Protein AF-A0A2V9XN49-F1 (afdb_monomer)

Structure (mmCIF, N/CA/C/O backbone):
data_AF-A0A2V9XN49-F1
#
_entry.id   AF-A0A2V9XN49-F1
#
loop_
_atom_site.group_PDB
_atom_site.id
_atom_site.type_symbol
_atom_site.label_atom_id
_atom_site.label_alt_id
_atom_site.label_comp_id
_atom_site.label_asym_id
_atom_site.label_entity_id
_atom_site.label_seq_id
_atom_site.pdbx_PDB_ins_code
_atom_site.Cartn_x
_atom_site.Cartn_y
_atom_site.Cartn_z
_atom_site.occupancy
_atom_site.B_iso_or_equiv
_atom_site.auth_seq_id
_atom_site.auth_comp_id
_atom_site.auth_asym_id
_atom_site.auth_atom_id
_atom_site.pdbx_PDB_model_num
ATOM 1 N N . MET A 1 1 ? -10.491 -10.835 -0.058 1.00 81.38 1 MET A N 1
ATOM 2 C CA . MET A 1 1 ? -10.665 -9.387 0.180 1.00 81.38 1 MET A CA 1
ATOM 3 C C . MET A 1 1 ? -9.859 -8.641 -0.870 1.00 81.38 1 MET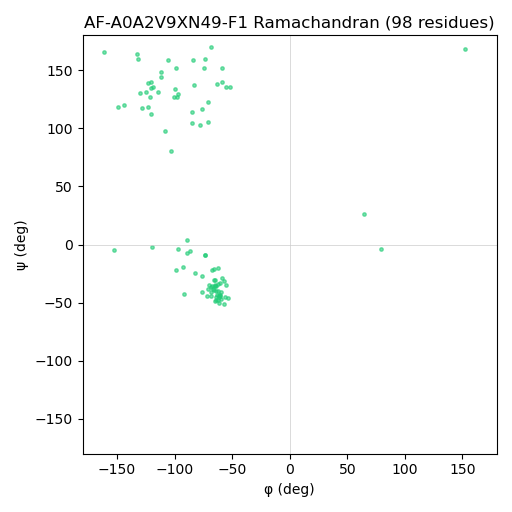 A C 1
ATOM 5 O O . MET A 1 1 ? -8.778 -9.136 -1.190 1.00 81.38 1 MET A O 1
ATOM 9 N N . PRO A 1 2 ? -10.386 -7.553 -1.451 1.00 91.50 2 PRO A N 1
ATOM 10 C CA . PRO A 1 2 ? -9.631 -6.733 -2.386 1.00 91.50 2 PRO A CA 1
ATOM 11 C C . PRO A 1 2 ? -8.589 -5.880 -1.648 1.00 91.50 2 PRO A C 1
ATOM 13 O O . PRO A 1 2 ? -8.753 -5.529 -0.477 1.00 91.50 2 PRO A O 1
ATOM 16 N N . TYR A 1 3 ? -7.504 -5.569 -2.345 1.00 93.94 3 TYR A N 1
ATOM 17 C CA . TYR A 1 3 ? -6.479 -4.628 -1.927 1.00 93.94 3 TYR A CA 1
ATOM 18 C C . TYR A 1 3 ? -6.328 -3.539 -2.979 1.00 93.94 3 TYR A C 1
ATOM 20 O O . TYR A 1 3 ? -6.285 -3.805 -4.177 1.00 93.94 3 TYR A O 1
ATOM 28 N N . HIS A 1 4 ? -6.181 -2.310 -2.510 1.00 94.94 4 HIS A N 1
ATOM 29 C CA . HIS A 1 4 ? -6.021 -1.112 -3.315 1.00 94.94 4 HIS A CA 1
ATOM 30 C C . HIS A 1 4 ? -4.545 -0.763 -3.405 1.00 94.94 4 HIS A C 1
ATOM 32 O O . HIS A 1 4 ? -3.846 -0.677 -2.392 1.00 94.94 4 HIS A O 1
ATOM 38 N N . VAL A 1 5 ? -4.059 -0.590 -4.625 1.00 93.88 5 VAL A N 1
ATOM 39 C CA . VAL A 1 5 ? -2.636 -0.442 -4.910 1.00 93.88 5 VAL A CA 1
ATOM 40 C C . VAL A 1 5 ? -2.283 1.031 -5.024 1.00 93.88 5 VAL A C 1
ATOM 42 O O . VAL A 1 5 ? -2.909 1.761 -5.789 1.00 93.88 5 VAL A O 1
ATOM 45 N N . VAL A 1 6 ? -1.247 1.449 -4.302 1.00 91.56 6 VAL A N 1
ATOM 46 C CA . VAL A 1 6 ? -0.628 2.772 -4.440 1.00 91.56 6 VAL A CA 1
ATOM 47 C C . VAL A 1 6 ? 0.838 2.578 -4.787 1.00 91.56 6 VAL A C 1
ATOM 49 O O . VAL A 1 6 ? 1.564 1.866 -4.090 1.00 91.56 6 VAL A O 1
ATOM 52 N N . SER A 1 7 ? 1.285 3.214 -5.862 1.00 91.19 7 SER A N 1
ATOM 53 C CA . SER A 1 7 ? 2.655 3.124 -6.356 1.00 91.19 7 SER A CA 1
ATOM 54 C C . SER A 1 7 ? 3.359 4.469 -6.239 1.00 91.19 7 SER A C 1
ATOM 56 O O . SER A 1 7 ? 2.846 5.481 -6.706 1.00 91.19 7 SER A O 1
ATOM 58 N N . PHE A 1 8 ? 4.563 4.471 -5.676 1.00 87.38 8 PHE A N 1
ATOM 59 C CA . PHE A 1 8 ? 5.409 5.653 -5.576 1.00 87.38 8 PHE A CA 1
ATOM 60 C C . PHE A 1 8 ? 6.738 5.444 -6.290 1.00 87.38 8 PHE A C 1
ATOM 62 O O . PHE A 1 8 ? 7.385 4.399 -6.178 1.00 87.38 8 PHE A O 1
ATOM 69 N N . THR A 1 9 ? 7.190 6.487 -6.971 1.00 86.88 9 THR A N 1
ATOM 70 C CA . THR A 1 9 ? 8.570 6.613 -7.447 1.00 86.88 9 THR A CA 1
ATOM 71 C C . THR A 1 9 ? 9.523 6.913 -6.287 1.00 86.88 9 THR A C 1
ATOM 73 O O . THR A 1 9 ? 9.125 7.441 -5.244 1.00 86.88 9 THR A O 1
ATOM 76 N N . MET A 1 10 ? 10.819 6.658 -6.470 1.00 83.75 10 MET A N 1
ATOM 77 C CA . MET A 1 10 ? 11.856 7.046 -5.505 1.00 83.75 10 MET A CA 1
ATOM 78 C C . MET A 1 10 ? 11.866 8.550 -5.207 1.00 83.75 10 MET A C 1
ATOM 80 O O . MET A 1 10 ? 12.192 8.939 -4.085 1.00 83.75 10 MET A O 1
ATOM 84 N N . ALA A 1 11 ? 11.498 9.395 -6.173 1.00 82.50 11 ALA A N 1
ATOM 85 C CA . ALA A 1 11 ? 11.390 10.838 -5.968 1.00 82.50 11 ALA A CA 1
ATOM 86 C C . ALA A 1 11 ? 10.272 11.180 -4.967 1.00 82.50 11 ALA A C 1
ATOM 88 O O . ALA A 1 11 ? 10.524 11.878 -3.985 1.00 82.50 11 ALA A O 1
ATOM 89 N N . GLN A 1 12 ? 9.077 10.610 -5.152 1.00 80.88 12 GLN A N 1
ATOM 90 C CA . GLN A 1 12 ? 7.939 10.795 -4.242 1.00 80.88 12 GLN A CA 1
ATOM 91 C C . GLN A 1 12 ? 8.223 10.218 -2.848 1.00 80.88 12 GLN A C 1
ATOM 93 O O . GLN A 1 12 ? 7.923 10.851 -1.835 1.00 80.88 12 GLN A O 1
ATOM 98 N N . VAL A 1 13 ? 8.878 9.053 -2.778 1.00 77.88 13 VAL A N 1
ATOM 99 C CA . VAL A 1 13 ? 9.280 8.448 -1.499 1.00 77.88 13 VAL A CA 1
ATOM 100 C C . VAL A 1 13 ? 10.218 9.375 -0.725 1.00 77.88 13 VAL A C 1
ATOM 102 O O . VAL A 1 13 ? 10.002 9.618 0.462 1.00 77.88 13 VAL A O 1
ATOM 105 N N . ARG A 1 14 ? 11.232 9.943 -1.387 1.00 76.00 14 ARG A N 1
ATOM 106 C CA . ARG A 1 14 ? 12.187 10.864 -0.748 1.00 76.00 14 ARG A CA 1
ATOM 107 C C . ARG A 1 14 ? 11.541 12.166 -0.278 1.00 76.00 14 ARG A C 1
ATOM 109 O O . ARG A 1 14 ? 12.003 12.730 0.707 1.00 76.00 14 ARG A O 1
ATOM 116 N N . GLN A 1 15 ? 10.497 12.632 -0.960 1.00 69.88 15 GLN A N 1
ATOM 117 C CA . GLN A 1 15 ? 9.813 13.877 -0.614 1.00 69.88 15 GLN A CA 1
ATOM 118 C C . GLN A 1 15 ? 8.774 13.731 0.507 1.00 69.88 15 GLN A C 1
ATOM 120 O O . GLN A 1 15 ? 8.506 14.718 1.186 1.00 69.88 15 GLN A O 1
ATOM 125 N N . GLY A 1 16 ? 8.207 12.539 0.741 1.00 64.75 16 GLY A N 1
ATOM 126 C CA . GLY A 1 16 ? 7.064 12.425 1.660 1.00 64.75 16 GLY A CA 1
ATOM 127 C C . GLY A 1 16 ? 6.845 11.098 2.388 1.00 64.75 16 GLY A C 1
ATOM 128 O O . GLY A 1 16 ? 5.970 11.046 3.253 1.00 64.75 16 GLY A O 1
ATOM 129 N N . ALA A 1 17 ? 7.619 10.035 2.128 1.00 61.72 17 ALA A N 1
ATOM 130 C CA . ALA A 1 17 ? 7.307 8.705 2.680 1.00 61.72 17 ALA A CA 1
ATOM 131 C C . ALA A 1 17 ? 7.330 8.639 4.216 1.00 61.72 17 ALA A C 1
ATOM 133 O O . ALA A 1 17 ? 6.518 7.934 4.812 1.00 61.72 17 ALA A O 1
ATOM 134 N N . LEU A 1 18 ? 8.211 9.404 4.871 1.00 61.25 18 LEU A N 1
ATOM 135 C CA . LEU A 1 18 ? 8.292 9.451 6.337 1.00 61.25 18 LEU A CA 1
ATOM 136 C C . LEU A 1 18 ? 7.064 10.117 6.979 1.00 61.25 18 LEU A C 1
ATOM 138 O O . LEU A 1 18 ? 6.617 9.682 8.040 1.00 61.25 18 LEU A O 1
ATOM 142 N N . GLY A 1 19 ? 6.510 11.157 6.349 1.00 67.81 19 GLY A N 1
ATOM 143 C CA . GLY A 1 19 ? 5.294 11.825 6.826 1.00 67.81 19 GLY A CA 1
ATOM 144 C C . GLY A 1 19 ? 4.060 10.950 6.620 1.00 67.81 19 GLY A C 1
ATOM 145 O O . GLY A 1 19 ? 3.273 10.753 7.545 1.00 67.81 19 GLY A O 1
ATOM 146 N N . PHE A 1 20 ? 3.967 10.347 5.436 1.00 69.94 20 PHE A N 1
ATOM 147 C CA . PHE A 1 20 ? 2.911 9.419 5.053 1.00 69.94 20 PHE A CA 1
ATOM 148 C C . PHE A 1 20 ? 2.805 8.214 5.996 1.00 69.94 20 PHE A C 1
ATOM 150 O O . PHE A 1 20 ? 1.739 7.943 6.551 1.00 69.94 20 PHE A O 1
ATOM 157 N N . GLN A 1 21 ? 3.928 7.531 6.246 1.00 70.81 21 GLN A N 1
ATOM 158 C CA . GLN A 1 21 ? 3.955 6.375 7.140 1.00 70.81 21 GLN A CA 1
ATOM 159 C C . GLN A 1 21 ? 3.556 6.769 8.567 1.00 70.81 21 GLN A C 1
ATOM 161 O O . GLN A 1 21 ? 2.785 6.058 9.201 1.00 70.81 21 GLN A O 1
ATOM 166 N N . ARG A 1 22 ? 4.005 7.929 9.068 1.00 75.25 22 ARG A N 1
ATOM 167 C CA . ARG A 1 22 ? 3.627 8.417 10.405 1.00 75.25 22 ARG A CA 1
ATOM 168 C C . ARG A 1 22 ? 2.128 8.689 10.536 1.00 75.25 22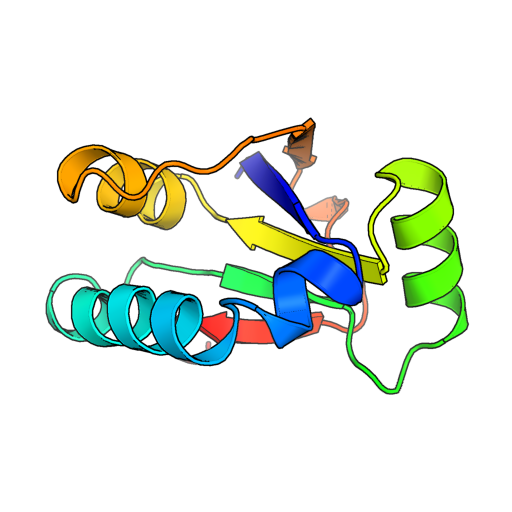 ARG A C 1
ATOM 170 O O . ARG A 1 22 ? 1.547 8.319 11.553 1.00 75.25 22 ARG A O 1
ATOM 177 N N . GLN A 1 23 ? 1.508 9.314 9.534 1.00 76.00 23 GLN A N 1
ATOM 178 C CA . GLN A 1 23 ? 0.069 9.603 9.542 1.00 76.00 23 GLN A CA 1
ATOM 179 C C . GLN A 1 23 ? -0.767 8.318 9.539 1.00 76.00 23 GLN A C 1
ATOM 181 O O . GLN A 1 23 ? -1.688 8.177 10.342 1.00 76.00 23 GLN A O 1
ATOM 186 N N . LEU A 1 24 ? -0.402 7.350 8.696 1.00 72.81 24 LEU A N 1
ATOM 187 C CA . LEU A 1 24 ? -1.071 6.050 8.636 1.00 72.81 24 LEU A CA 1
ATOM 188 C C . LEU A 1 24 ? -0.840 5.204 9.893 1.00 72.81 24 LEU A C 1
ATOM 190 O O . LEU A 1 24 ? -1.773 4.591 10.405 1.00 72.81 24 LEU A O 1
ATOM 194 N N . SER A 1 25 ? 0.377 5.199 10.441 1.00 73.88 25 SER A N 1
ATOM 195 C CA . 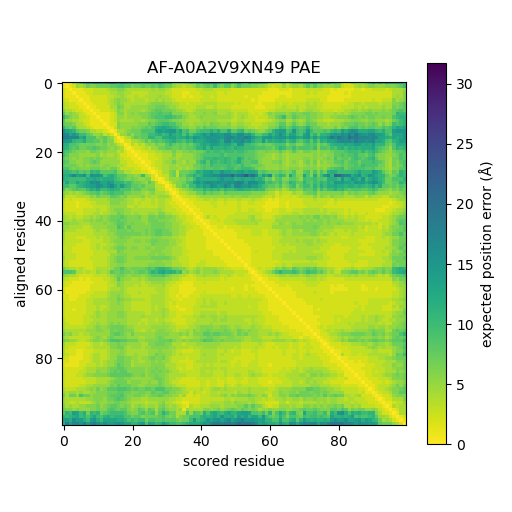SER A 1 25 ? 0.665 4.492 11.691 1.00 73.88 25 SER A CA 1
ATOM 196 C C . SER A 1 25 ? -0.070 5.095 12.890 1.00 73.88 25 SER A C 1
ATOM 198 O O . SER A 1 25 ? -0.419 4.362 13.809 1.00 73.88 25 SER A O 1
ATOM 200 N N . ALA A 1 26 ? -0.345 6.403 12.904 1.00 75.38 26 ALA A N 1
ATOM 201 C CA . ALA A 1 26 ? -1.178 7.006 13.945 1.00 75.38 26 ALA A CA 1
ATOM 202 C C . ALA A 1 26 ? -2.627 6.488 13.892 1.00 75.38 26 ALA A C 1
ATOM 204 O O . ALA A 1 26 ? -3.227 6.255 14.941 1.00 75.38 26 ALA A O 1
ATOM 205 N N . ALA A 1 27 ? -3.154 6.236 12.689 1.00 70.75 27 ALA A N 1
ATOM 206 C CA . ALA A 1 27 ? -4.502 5.708 12.487 1.00 70.75 27 ALA A CA 1
ATOM 207 C C . ALA A 1 27 ? -4.675 4.256 12.986 1.00 70.75 27 ALA A C 1
ATOM 209 O O . ALA A 1 27 ? -5.784 3.862 13.340 1.00 70.75 27 ALA A O 1
ATOM 210 N N . LEU A 1 28 ? -3.588 3.477 13.116 1.00 66.75 28 LEU A N 1
ATOM 211 C CA . LEU A 1 28 ? -3.625 2.124 13.703 1.00 66.75 28 LEU A CA 1
ATOM 212 C C . LEU A 1 28 ? -4.139 2.074 15.134 1.00 66.75 28 LEU A C 1
ATOM 214 O O . LEU A 1 28 ? -4.701 1.059 15.535 1.00 66.75 28 LEU A O 1
ATOM 218 N N . ARG A 1 29 ? -3.955 3.145 15.914 1.00 64.69 29 ARG A N 1
ATOM 219 C CA . ARG A 1 29 ? -4.459 3.178 17.295 1.00 64.69 29 ARG A CA 1
ATOM 220 C C . ARG A 1 29 ? -5.985 3.148 17.358 1.00 64.69 29 ARG A C 1
ATOM 222 O O . ARG A 1 29 ? -6.529 2.788 18.393 1.00 64.69 29 ARG A O 1
ATOM 229 N N . GLU A 1 30 ? -6.656 3.527 16.274 1.00 68.44 30 GLU A N 1
ATOM 230 C CA . GLU A 1 30 ? -8.113 3.648 16.209 1.00 68.44 30 GLU A CA 1
ATOM 231 C C . GLU A 1 30 ? -8.782 2.427 15.570 1.00 68.44 30 GLU A C 1
ATOM 233 O O . GLU A 1 30 ? -9.958 2.180 15.822 1.00 68.44 30 GLU A O 1
ATOM 238 N N . SER A 1 31 ? -8.054 1.640 14.769 1.00 70.56 31 SER A N 1
ATOM 239 C CA . SER A 1 31 ? -8.593 0.434 14.138 1.00 70.56 31 SER A CA 1
ATOM 240 C C . SER A 1 31 ? -7.521 -0.637 13.943 1.00 70.56 31 SER A C 1
ATOM 242 O O . SER A 1 31 ? -6.561 -0.465 13.191 1.00 70.56 31 SER A O 1
ATOM 244 N N . SER A 1 32 ? -7.726 -1.791 14.581 1.00 73.88 32 SER A N 1
ATOM 245 C CA . SER A 1 32 ? -6.867 -2.975 14.445 1.00 73.88 32 SER A CA 1
ATOM 246 C C . SER A 1 32 ? -7.036 -3.703 13.108 1.00 73.88 32 SER A C 1
ATOM 248 O O . SER A 1 32 ? -6.259 -4.601 12.797 1.00 73.88 32 SER A O 1
ATOM 250 N N . GLN A 1 33 ? -8.035 -3.323 12.305 1.00 83.94 33 GLN A N 1
ATOM 251 C CA . GLN A 1 33 ? -8.327 -3.953 11.017 1.00 83.94 33 GLN A CA 1
ATOM 252 C C . GLN A 1 33 ? -7.519 -3.358 9.858 1.00 83.94 33 GLN A C 1
ATOM 254 O O . GLN A 1 33 ? -7.610 -3.855 8.737 1.00 83.94 33 GLN A O 1
ATOM 259 N N . LEU A 1 34 ? -6.743 -2.298 10.088 1.00 86.81 34 LEU A N 1
ATOM 260 C CA . LEU A 1 34 ? -5.945 -1.660 9.044 1.00 86.81 34 LEU A CA 1
ATOM 261 C C . LEU A 1 34 ? -4.777 -2.563 8.651 1.00 86.81 34 LEU A C 1
ATOM 263 O O . LEU A 1 34 ? -3.945 -2.910 9.489 1.00 86.81 34 LEU A O 1
ATOM 267 N N . LYS A 1 35 ? -4.698 -2.910 7.365 1.00 89.62 35 LYS A N 1
ATOM 268 C CA . LYS A 1 35 ? -3.576 -3.665 6.806 1.00 89.62 35 LYS A CA 1
ATOM 269 C C . LYS A 1 35 ? -3.031 -2.943 5.583 1.00 89.62 35 LYS A C 1
ATOM 271 O O . LYS A 1 35 ? -3.726 -2.787 4.579 1.00 89.62 35 LYS A O 1
ATOM 276 N N . VAL A 1 36 ? -1.771 -2.530 5.678 1.00 89.56 36 VAL A N 1
ATOM 277 C CA . VAL A 1 36 ? -0.975 -2.012 4.566 1.00 89.56 36 VAL A CA 1
ATOM 278 C C . VAL A 1 36 ? 0.279 -2.851 4.435 1.00 89.56 36 VAL A C 1
ATOM 280 O O . VAL A 1 36 ? 1.118 -2.897 5.341 1.00 89.56 36 VAL A O 1
ATOM 283 N N . TYR A 1 37 ? 0.418 -3.490 3.283 1.00 91.69 37 TYR A N 1
ATOM 284 C CA . TYR A 1 37 ? 1.591 -4.276 2.939 1.00 91.69 37 TYR A CA 1
ATOM 285 C C . TYR A 1 37 ? 2.463 -3.551 1.924 1.00 91.69 37 TYR A C 1
ATOM 287 O O . TYR A 1 37 ? 1.995 -2.703 1.171 1.00 91.69 37 TYR A O 1
ATOM 295 N N . SER A 1 38 ? 3.728 -3.938 1.861 1.00 91.50 38 SER A N 1
ATOM 296 C CA . SER A 1 38 ? 4.616 -3.667 0.735 1.00 91.50 38 SER A CA 1
ATOM 297 C C . SER A 1 3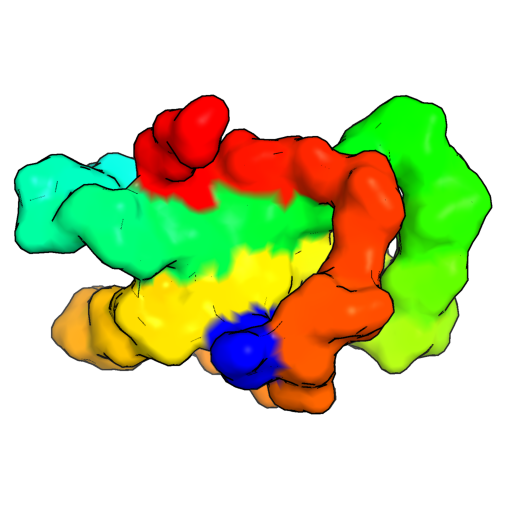8 ? 5.349 -4.943 0.338 1.00 91.50 38 SER A C 1
ATOM 299 O O . SER A 1 38 ? 5.393 -5.918 1.095 1.00 91.50 38 SER A O 1
ATOM 301 N N . VAL A 1 39 ? 5.934 -4.956 -0.858 1.00 90.50 39 VAL A N 1
ATOM 302 C CA . VAL A 1 39 ? 6.846 -6.040 -1.245 1.00 90.50 39 VAL A CA 1
ATOM 303 C C . VAL A 1 39 ? 8.062 -6.019 -0.322 1.00 90.50 39 VAL A C 1
ATOM 305 O O . VAL A 1 39 ? 8.607 -4.952 -0.029 1.00 90.50 39 VAL A O 1
ATOM 308 N N . SER A 1 40 ? 8.516 -7.192 0.118 1.00 85.25 40 SER A N 1
ATOM 309 C CA . SER A 1 40 ? 9.729 -7.302 0.923 1.00 85.25 40 SER A CA 1
ATOM 310 C C . SER A 1 40 ? 10.928 -6.665 0.204 1.0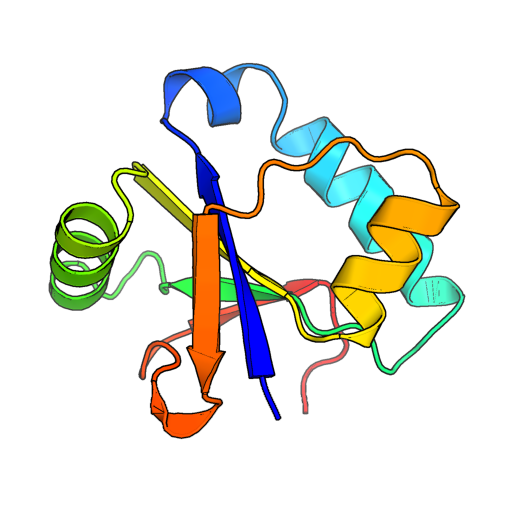0 85.25 40 SER A C 1
ATOM 312 O O . SER A 1 40 ? 11.151 -6.942 -0.977 1.00 85.25 40 SER A O 1
ATOM 314 N N . PRO A 1 41 ? 11.765 -5.869 0.899 1.00 81.62 41 PRO A N 1
ATOM 315 C CA . PRO A 1 41 ? 12.974 -5.302 0.298 1.00 81.62 41 PRO A CA 1
ATOM 316 C C . PRO A 1 41 ? 13.979 -6.379 -0.139 1.00 81.62 41 PRO A C 1
ATOM 318 O O . PRO A 1 41 ? 14.827 -6.106 -0.987 1.00 81.62 41 PRO A O 1
ATOM 321 N N . PHE A 1 42 ? 13.865 -7.592 0.411 1.00 86.94 42 PHE A N 1
ATOM 322 C CA . PHE A 1 42 ? 14.739 -8.729 0.125 1.00 86.94 42 PHE A CA 1
ATOM 323 C C . PHE A 1 42 ? 14.267 -9.595 -1.053 1.00 86.94 42 PHE A C 1
ATOM 325 O O . PHE A 1 42 ? 14.995 -10.499 -1.451 1.00 86.94 42 PHE A O 1
ATOM 332 N N . ASP A 1 43 ? 13.074 -9.349 -1.607 1.00 90.50 43 ASP A N 1
ATOM 333 C CA . ASP A 1 43 ? 12.551 -10.085 -2.765 1.00 90.50 43 ASP A CA 1
ATOM 334 C C . ASP A 1 43 ? 12.680 -9.242 -4.043 1.00 90.50 43 ASP A C 1
ATOM 336 O O . ASP A 1 43 ? 11.754 -8.552 -4.473 1.00 90.50 43 ASP A O 1
ATOM 340 N N . LEU A 1 44 ? 13.882 -9.233 -4.626 1.00 89.88 44 LEU A N 1
ATOM 341 C CA . LEU A 1 44 ? 14.202 -8.390 -5.784 1.00 89.88 44 LEU A CA 1
ATOM 342 C C . LEU A 1 44 ? 13.393 -8.759 -7.034 1.00 89.88 44 LEU A C 1
ATOM 344 O O . LEU A 1 44 ? 12.997 -7.865 -7.786 1.00 89.88 44 LEU A O 1
ATOM 348 N N . ASP A 1 45 ? 13.122 -10.048 -7.242 1.00 92.19 45 ASP A N 1
ATOM 349 C CA . ASP A 1 45 ? 12.340 -10.514 -8.386 1.00 92.19 45 ASP A CA 1
ATOM 350 C C . ASP A 1 45 ? 10.882 -10.078 -8.273 1.00 92.19 45 ASP A C 1
ATOM 352 O O . ASP A 1 45 ? 10.308 -9.579 -9.244 1.00 92.19 45 ASP A O 1
A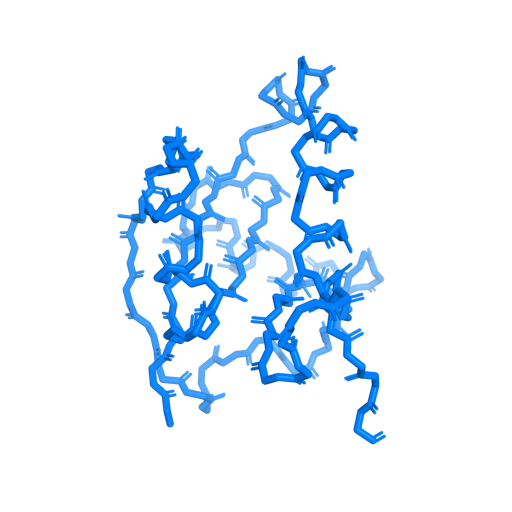TOM 356 N N . GLU A 1 46 ? 10.282 -10.216 -7.088 1.00 91.25 46 GLU A N 1
ATOM 357 C CA . GLU A 1 46 ? 8.920 -9.753 -6.849 1.00 91.25 46 GLU A CA 1
ATOM 358 C C . GLU A 1 46 ? 8.818 -8.231 -6.946 1.00 91.25 46 GLU A C 1
ATOM 360 O O . GLU A 1 46 ? 7.883 -7.721 -7.563 1.00 91.25 46 GLU A O 1
ATOM 365 N N . ARG A 1 47 ? 9.820 -7.493 -6.451 1.00 89.81 47 ARG A N 1
ATOM 366 C CA . ARG A 1 47 ? 9.888 -6.035 -6.623 1.00 89.81 47 ARG A CA 1
ATOM 367 C C . ARG A 1 47 ? 9.939 -5.630 -8.090 1.00 89.81 47 ARG A C 1
ATOM 369 O O . ARG A 1 47 ? 9.231 -4.700 -8.464 1.00 89.81 47 ARG A O 1
ATOM 376 N N . ARG A 1 48 ? 10.732 -6.320 -8.918 1.00 91.06 48 ARG A N 1
ATOM 377 C CA . ARG A 1 48 ? 10.775 -6.066 -10.367 1.00 91.06 48 ARG A CA 1
ATOM 378 C C . ARG A 1 48 ? 9.409 -6.325 -11.002 1.00 91.06 48 ARG A C 1
ATOM 380 O O . ARG A 1 48 ? 8.885 -5.427 -11.642 1.00 91.06 48 ARG A O 1
ATOM 387 N N . ARG A 1 49 ? 8.782 -7.480 -10.738 1.00 92.12 49 ARG A N 1
ATOM 388 C CA . ARG A 1 49 ? 7.438 -7.801 -11.266 1.00 92.12 49 ARG A CA 1
ATOM 389 C C . ARG A 1 49 ? 6.390 -6.751 -10.893 1.00 92.12 49 ARG A C 1
ATOM 391 O O . ARG A 1 49 ? 5.586 -6.352 -11.726 1.00 92.12 49 ARG A O 1
ATOM 398 N N . ILE A 1 50 ? 6.382 -6.322 -9.635 1.00 92.50 50 ILE A N 1
ATOM 399 C CA . ILE A 1 50 ? 5.417 -5.348 -9.114 1.00 92.50 50 ILE A CA 1
ATOM 400 C C . ILE A 1 50 ? 5.689 -3.947 -9.674 1.00 92.50 50 ILE A C 1
ATOM 402 O O . ILE A 1 50 ? 4.744 -3.246 -10.029 1.00 92.50 50 ILE A O 1
ATOM 406 N N . LYS A 1 51 ? 6.961 -3.564 -9.829 1.00 90.62 51 LYS A N 1
ATOM 407 C CA . LYS A 1 51 ? 7.349 -2.334 -10.527 1.00 90.62 51 LYS A CA 1
ATOM 408 C C . LYS A 1 51 ? 6.904 -2.352 -11.988 1.00 90.62 51 LYS A C 1
ATOM 410 O O . LYS A 1 51 ? 6.323 -1.374 -12.438 1.00 90.62 51 LYS A O 1
ATOM 415 N N . ASP A 1 52 ? 7.115 -3.454 -12.700 1.00 92.62 52 ASP A N 1
ATOM 416 C CA . ASP A 1 52 ? 6.692 -3.591 -14.099 1.00 92.62 52 ASP A CA 1
ATOM 417 C C . ASP A 1 52 ? 5.160 -3.544 -14.230 1.00 92.62 52 ASP A C 1
ATOM 419 O O . ASP A 1 52 ? 4.634 -2.993 -15.193 1.00 92.62 52 ASP A O 1
ATOM 423 N N . ARG A 1 53 ? 4.432 -4.082 -13.239 1.00 93.88 53 ARG A N 1
ATOM 424 C CA . ARG A 1 53 ? 2.961 -4.109 -13.225 1.00 93.88 53 ARG A CA 1
ATOM 425 C C . ARG A 1 53 ? 2.324 -2.762 -12.871 1.00 93.88 53 ARG A C 1
ATOM 427 O O . ARG A 1 53 ? 1.300 -2.425 -13.455 1.00 93.88 53 ARG A O 1
ATOM 434 N N . PHE A 1 54 ? 2.874 -2.025 -11.905 1.00 92.75 54 PHE A N 1
ATOM 435 C CA . PHE A 1 54 ? 2.230 -0.826 -11.340 1.00 92.75 54 PHE A CA 1
ATOM 436 C C . PHE A 1 54 ? 3.037 0.470 -11.507 1.00 92.75 54 PHE A C 1
ATOM 438 O O . PHE A 1 54 ? 2.586 1.525 -11.083 1.00 92.75 54 PHE A O 1
ATOM 445 N N . GLY A 1 55 ? 4.236 0.422 -12.091 1.00 86.94 55 GLY A N 1
ATOM 446 C CA . GLY A 1 55 ? 5.034 1.601 -12.452 1.00 86.94 55 GLY A CA 1
ATOM 447 C C . GLY A 1 55 ? 5.811 2.281 -11.314 1.00 86.94 55 GLY A C 1
ATOM 448 O O . GLY A 1 55 ? 6.566 3.215 -11.575 1.00 86.94 55 GLY A O 1
ATOM 449 N N . GLY A 1 56 ? 5.674 1.828 -10.061 1.00 84.69 56 GLY A N 1
ATOM 450 C CA . GLY A 1 56 ? 6.349 2.416 -8.894 1.00 84.69 56 GLY A CA 1
ATOM 451 C C . GLY A 1 56 ? 7.621 1.689 -8.453 1.00 84.69 56 GLY A C 1
ATOM 452 O O . GLY A 1 56 ? 7.742 0.473 -8.577 1.00 84.69 56 GLY A O 1
ATOM 453 N N . ASP A 1 57 ? 8.556 2.425 -7.849 1.00 85.31 57 ASP A N 1
ATOM 454 C CA . ASP A 1 57 ? 9.730 1.849 -7.175 1.00 85.31 57 ASP A CA 1
ATOM 455 C C . ASP A 1 57 ? 9.384 1.235 -5.806 1.00 85.31 57 ASP A C 1
ATOM 457 O O . ASP A 1 57 ? 10.073 0.326 -5.322 1.00 85.31 57 ASP A O 1
ATOM 461 N N . VAL A 1 58 ? 8.327 1.755 -5.176 1.00 86.50 58 VAL A N 1
ATOM 462 C CA . VAL A 1 58 ? 7.709 1.237 -3.953 1.00 86.50 58 VAL A CA 1
ATOM 463 C C . VAL A 1 58 ? 6.217 1.129 -4.197 1.00 86.50 58 VAL A C 1
ATOM 465 O O . VAL A 1 58 ? 5.589 2.085 -4.640 1.00 86.50 58 VAL A O 1
ATOM 468 N N . VAL A 1 59 ? 5.651 -0.030 -3.887 1.00 90.88 59 VAL A N 1
ATOM 469 C CA . VAL A 1 59 ? 4.223 -0.289 -4.048 1.00 90.88 59 VAL A CA 1
ATOM 470 C C . VAL A 1 59 ? 3.655 -0.749 -2.717 1.00 90.88 59 VAL A C 1
ATOM 472 O O . VAL A 1 59 ? 4.224 -1.626 -2.058 1.00 90.88 59 VAL A O 1
ATOM 475 N N . TYR A 1 60 ? 2.549 -0.123 -2.335 1.00 91.38 60 TYR A N 1
ATOM 476 C CA . TYR A 1 60 ? 1.789 -0.409 -1.133 1.00 91.38 60 TYR A CA 1
ATOM 477 C C . TYR A 1 60 ? 0.431 -1.003 -1.496 1.00 91.38 60 TYR A C 1
ATOM 479 O O . TYR A 1 60 ? -0.196 -0.601 -2.476 1.00 91.38 60 TYR A O 1
ATOM 487 N N . PHE A 1 61 ? -0.025 -1.936 -0.670 1.00 93.75 61 PHE A N 1
ATOM 488 C CA . PHE A 1 61 ? -1.282 -2.655 -0.837 1.00 93.75 61 PHE A CA 1
ATOM 489 C C . PHE A 1 61 ? -2.152 -2.399 0.389 1.00 93.75 61 PHE A C 1
ATOM 491 O O . PHE A 1 61 ? -1.807 -2.840 1.485 1.00 93.75 61 PHE A O 1
ATOM 498 N N . PHE A 1 62 ? -3.254 -1.680 0.205 1.00 92.75 62 PHE A N 1
ATOM 499 C CA . PHE A 1 62 ? -4.184 -1.268 1.256 1.00 92.75 62 PHE A CA 1
ATOM 500 C C . PHE A 1 62 ? -5.394 -2.183 1.254 1.00 92.75 62 PHE A C 1
ATOM 502 O O . PHE A 1 62 ? -6.040 -2.310 0.222 1.00 92.75 62 PHE A O 1
ATOM 509 N N . ASN A 1 63 ? -5.759 -2.776 2.384 1.00 92.75 63 ASN A N 1
ATOM 510 C CA . ASN A 1 63 ? -7.101 -3.347 2.480 1.00 92.75 63 ASN A CA 1
ATOM 511 C C . ASN A 1 63 ? -8.171 -2.235 2.491 1.00 92.75 63 ASN A C 1
ATOM 513 O O . ASN A 1 63 ? -7.852 -1.050 2.626 1.00 92.75 63 ASN A O 1
ATOM 517 N N . ASP A 1 64 ? -9.445 -2.6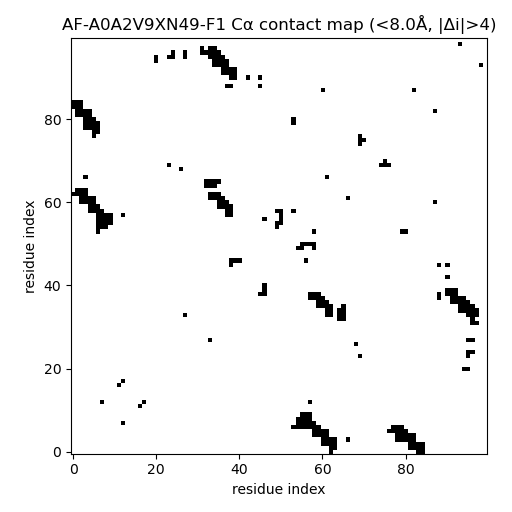12 2.375 1.00 92.19 64 ASP A N 1
ATOM 518 C CA . ASP A 1 64 ? -10.564 -1.656 2.341 1.00 92.19 64 ASP A CA 1
ATOM 519 C C . ASP A 1 64 ? -10.553 -0.688 3.534 1.00 92.19 64 ASP A C 1
ATOM 521 O O . ASP A 1 64 ? -10.614 0.527 3.353 1.00 92.19 64 ASP A O 1
ATOM 525 N N . ALA A 1 65 ? -10.350 -1.208 4.749 1.00 90.00 65 ALA A N 1
ATOM 526 C CA . ALA A 1 65 ? -10.292 -0.391 5.959 1.00 90.00 65 ALA A CA 1
ATOM 527 C C . ALA A 1 65 ? -9.168 0.664 5.906 1.00 90.00 65 ALA A C 1
ATOM 529 O O . ALA A 1 65 ? -9.367 1.813 6.308 1.00 90.00 65 ALA A O 1
ATOM 530 N N . ALA A 1 66 ? -7.990 0.296 5.390 1.00 89.69 66 ALA A N 1
ATOM 531 C CA . ALA A 1 66 ? -6.868 1.216 5.237 1.00 89.69 66 ALA A CA 1
ATOM 532 C C . ALA A 1 66 ? -7.112 2.272 4.152 1.00 89.69 66 ALA A C 1
ATOM 534 O O . ALA A 1 66 ? -6.731 3.429 4.328 1.00 89.69 66 ALA A O 1
ATOM 535 N N . ARG A 1 67 ? -7.804 1.920 3.066 1.00 90.44 67 ARG A N 1
ATOM 536 C CA . ARG A 1 67 ? -8.229 2.898 2.060 1.00 90.44 67 ARG A CA 1
ATOM 537 C C . ARG A 1 67 ? -9.223 3.903 2.636 1.00 90.44 67 ARG A C 1
ATOM 539 O O . ARG A 1 67 ? -9.078 5.108 2.421 1.00 90.44 67 ARG A O 1
ATOM 546 N N . ASP A 1 68 ? -10.234 3.415 3.345 1.00 89.62 68 ASP A N 1
ATOM 547 C CA . ASP A 1 68 ? -11.317 4.251 3.854 1.00 89.62 68 ASP A CA 1
ATOM 548 C C . ASP A 1 68 ? -10.819 5.229 4.916 1.00 89.62 68 ASP A C 1
ATOM 550 O O . ASP A 1 68 ? -11.188 6.404 4.886 1.00 89.62 68 ASP A O 1
ATOM 554 N N . ILE A 1 69 ? -9.897 4.808 5.789 1.00 87.06 69 ILE A N 1
ATOM 555 C CA . ILE A 1 69 ? -9.317 5.728 6.772 1.00 87.06 69 ILE A CA 1
ATOM 556 C C . ILE A 1 69 ? -8.446 6.808 6.122 1.00 87.06 69 ILE A C 1
ATOM 558 O O . ILE A 1 69 ? -8.468 7.955 6.569 1.00 87.06 69 ILE A O 1
ATOM 562 N N . CYS A 1 70 ? -7.723 6.484 5.042 1.00 85.38 70 CYS A N 1
ATOM 563 C CA . CYS A 1 70 ? -6.989 7.485 4.269 1.00 85.38 70 CYS A CA 1
ATOM 564 C C . CYS A 1 70 ? -7.939 8.534 3.684 1.00 85.38 70 CYS A C 1
ATOM 566 O O . CYS A 1 70 ? -7.677 9.727 3.826 1.00 85.38 70 CYS A O 1
ATOM 568 N N . LYS A 1 71 ? -9.073 8.109 3.113 1.00 87.25 71 LYS A N 1
ATOM 569 C CA . LYS A 1 71 ? -10.101 9.030 2.603 1.00 87.25 71 LYS A CA 1
ATOM 570 C C . LYS A 1 71 ? -10.693 9.903 3.709 1.00 87.25 71 LYS A C 1
ATOM 572 O O . LYS A 1 71 ? -10.765 11.116 3.545 1.00 87.25 71 LYS A O 1
ATOM 577 N N . LEU A 1 72 ? -11.074 9.306 4.840 1.00 86.81 72 LEU A N 1
ATOM 578 C CA . LEU A 1 72 ? -11.660 10.026 5.979 1.00 86.81 72 LEU A CA 1
ATOM 579 C C . LEU A 1 72 ? -10.719 11.092 6.551 1.00 86.81 72 LEU A C 1
ATOM 581 O O . LEU A 1 72 ? -11.175 12.135 7.010 1.00 86.81 72 LEU A O 1
ATOM 585 N N . ARG A 1 73 ? -9.406 10.846 6.511 1.00 81.56 73 ARG A N 1
ATOM 586 C CA . ARG A 1 73 ? -8.385 11.786 6.991 1.00 81.56 73 ARG A CA 1
ATOM 587 C C . ARG A 1 73 ? -7.893 12.774 5.933 1.00 81.56 73 ARG A C 1
ATOM 589 O O . ARG A 1 73 ? -6.975 13.535 6.225 1.00 81.56 73 ARG A O 1
ATOM 596 N N . GLY A 1 74 ? -8.467 12.761 4.729 1.00 82.19 74 GLY A N 1
ATOM 597 C CA . GLY A 1 74 ? -8.034 13.625 3.630 1.00 82.19 74 GLY A CA 1
ATOM 598 C C . GLY A 1 74 ? -6.612 13.328 3.146 1.00 82.19 74 GLY A C 1
ATOM 599 O O . GLY A 1 74 ? -5.936 14.221 2.646 1.00 82.19 74 GLY A O 1
ATOM 600 N N . ILE A 1 75 ? -6.129 12.092 3.321 1.00 82.19 75 ILE A N 1
ATOM 601 C CA . ILE A 1 75 ? -4.847 11.659 2.761 1.00 82.19 75 ILE A CA 1
ATOM 602 C C . ILE A 1 75 ? -5.084 11.370 1.279 1.00 82.19 75 ILE A C 1
ATOM 604 O O . ILE A 1 75 ? -5.656 10.340 0.915 1.00 82.19 75 ILE A O 1
ATOM 608 N N . GLU A 1 76 ? -4.655 12.297 0.429 1.00 80.75 76 GLU A N 1
ATOM 609 C CA . GLU A 1 76 ? -4.767 12.171 -1.020 1.00 80.75 76 GLU A CA 1
ATOM 610 C C . GLU A 1 76 ? -3.787 11.109 -1.534 1.00 80.75 76 GLU A C 1
ATOM 612 O O . GLU A 1 76 ? -2.574 11.314 -1.575 1.00 80.75 76 GLU A O 1
ATOM 617 N N . LEU A 1 77 ? -4.327 9.943 -1.899 1.00 85.19 77 LEU A N 1
ATOM 618 C CA . LEU A 1 77 ? -3.583 8.851 -2.520 1.00 85.19 77 LEU A CA 1
ATOM 619 C C . LEU A 1 77 ? -4.163 8.531 -3.887 1.00 85.19 77 LEU A C 1
ATOM 621 O O . LEU A 1 77 ? -5.375 8.375 -4.046 1.00 85.19 77 LEU A O 1
ATOM 625 N N . GLU A 1 78 ? -3.269 8.371 -4.855 1.00 87.81 78 GLU A N 1
ATOM 626 C CA . GLU A 1 78 ? -3.609 7.878 -6.180 1.00 87.81 78 GLU A CA 1
ATOM 627 C C . GLU A 1 78 ? -3.611 6.346 -6.159 1.00 87.81 78 GLU A C 1
ATOM 629 O O . GLU A 1 78 ? -2.566 5.695 -6.095 1.00 87.81 78 GLU A O 1
ATOM 634 N N . TYR A 1 79 ? -4.811 5.769 -6.163 1.00 90.00 79 TYR A N 1
ATOM 635 C CA . TYR A 1 79 ? -4.992 4.325 -6.253 1.00 90.00 79 TYR A CA 1
ATOM 636 C C . TYR A 1 79 ? -4.964 3.904 -7.720 1.00 90.00 79 TYR A C 1
ATOM 638 O O . TYR A 1 79 ? -5.857 4.261 -8.486 1.00 90.00 79 TYR A O 1
ATOM 646 N N . VAL A 1 80 ? -3.943 3.141 -8.102 1.00 92.62 80 VAL A N 1
ATOM 647 C CA . VAL A 1 80 ? -3.665 2.792 -9.506 1.00 92.62 80 VAL A CA 1
ATOM 648 C C . VAL A 1 80 ? -4.298 1.471 -9.938 1.00 92.62 80 VAL A C 1
ATOM 650 O O . VAL A 1 80 ? -4.439 1.216 -11.131 1.00 92.62 80 VAL A O 1
ATOM 653 N N . ALA A 1 81 ? -4.669 0.613 -8.983 1.00 94.56 81 ALA A N 1
ATOM 654 C CA . ALA A 1 81 ? -5.303 -0.673 -9.251 1.00 94.56 81 ALA A CA 1
ATOM 655 C C . ALA A 1 81 ? -6.026 -1.232 -8.017 1.00 94.56 81 ALA A C 1
ATOM 657 O O . ALA A 1 81 ? -5.768 -0.820 -6.884 1.00 94.56 81 ALA A O 1
ATOM 658 N N . GLU A 1 82 ? -6.868 -2.233 -8.256 1.00 95.94 82 GLU A N 1
ATOM 659 C CA . GLU A 1 82 ? -7.428 -3.129 -7.246 1.00 95.94 82 GLU A CA 1
ATOM 660 C C . GLU A 1 82 ? -6.981 -4.563 -7.573 1.00 95.94 82 GLU A C 1
ATOM 662 O O . GLU A 1 82 ? -6.979 -4.958 -8.741 1.00 95.94 82 GLU A O 1
ATOM 667 N N . ILE A 1 83 ? -6.552 -5.322 -6.563 1.00 94.25 83 ILE A N 1
ATOM 668 C CA . ILE A 1 83 ? -6.113 -6.718 -6.697 1.00 94.25 83 ILE A CA 1
ATOM 669 C C . ILE A 1 83 ? -6.761 -7.598 -5.635 1.00 94.25 83 ILE A C 1
ATOM 671 O O . ILE A 1 83 ? -7.182 -7.118 -4.585 1.00 94.25 83 ILE A O 1
ATOM 675 N N . LEU A 1 84 ? -6.797 -8.903 -5.864 1.00 93.38 84 LEU A N 1
ATOM 676 C CA . LEU A 1 84 ? -7.276 -9.862 -4.875 1.00 93.38 84 LEU A CA 1
ATOM 677 C C . LEU A 1 84 ? -6.177 -10.254 -3.869 1.00 93.38 84 LEU A C 1
ATOM 679 O O . LEU A 1 84 ? -4.984 -10.154 -4.139 1.00 93.38 84 LEU A O 1
ATOM 683 N N . ASP A 1 85 ? -6.579 -10.759 -2.699 1.00 89.75 85 ASP A N 1
ATOM 684 C CA . ASP A 1 85 ? -5.658 -11.236 -1.649 1.00 89.75 85 ASP A CA 1
ATOM 685 C C . ASP A 1 85 ? -4.661 -12.306 -2.144 1.00 89.75 85 ASP A C 1
ATOM 687 O O . ASP A 1 85 ? -3.496 -12.305 -1.754 1.00 89.75 85 ASP A O 1
ATOM 691 N N . ASN A 1 86 ? -5.082 -13.179 -3.066 1.00 90.56 86 ASN A N 1
ATOM 692 C CA . ASN A 1 86 ? -4.221 -14.202 -3.672 1.00 90.56 86 ASN A CA 1
ATOM 693 C C . ASN A 1 86 ? -3.213 -1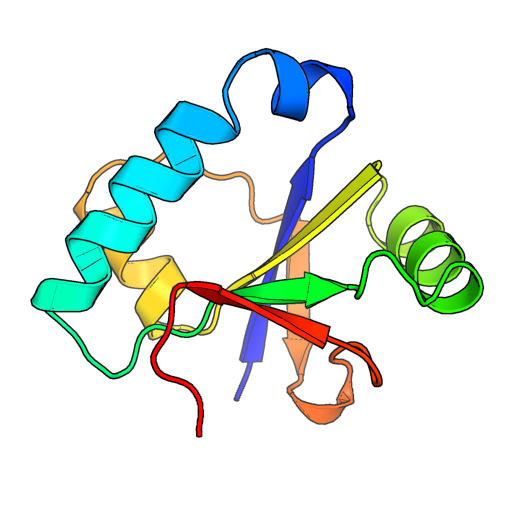3.642 -4.696 1.00 90.56 86 ASN A C 1
ATOM 695 O O . ASN A 1 86 ? -2.329 -14.376 -5.136 1.00 90.56 86 ASN A O 1
ATOM 699 N N . GLU A 1 87 ? -3.334 -12.369 -5.071 1.00 91.12 87 GLU A N 1
ATOM 700 C CA . GLU A 1 87 ? -2.387 -11.653 -5.928 1.00 91.12 87 GLU A CA 1
ATOM 701 C C . GLU A 1 87 ? -1.375 -10.824 -5.131 1.00 91.12 87 GLU A C 1
ATOM 703 O O . GLU A 1 87 ? -0.475 -10.220 -5.723 1.00 91.12 87 GLU A O 1
ATOM 708 N N . LEU A 1 88 ? -1.507 -10.773 -3.800 1.00 91.50 88 LEU A N 1
ATOM 709 C CA . LEU A 1 88 ? -0.526 -10.106 -2.957 1.00 91.50 88 LEU A CA 1
ATOM 710 C C . LEU A 1 88 ? 0.869 -10.722 -3.139 1.00 91.50 88 LEU A C 1
ATOM 712 O O . LEU A 1 88 ? 0.994 -11.927 -3.382 1.00 91.50 88 LEU A O 1
ATOM 716 N N . PRO A 1 89 ? 1.932 -9.924 -2.931 1.00 90.25 89 PRO A N 1
ATOM 717 C CA . PRO A 1 89 ? 3.294 -10.437 -2.913 1.00 90.25 89 PRO A CA 1
ATOM 718 C C . PRO A 1 89 ? 3.422 -11.624 -1.956 1.00 90.25 89 PRO A C 1
ATOM 720 O O . PRO A 1 89 ? 2.930 -11.573 -0.817 1.00 90.25 89 PRO A O 1
ATOM 723 N N . ARG A 1 90 ? 4.109 -12.681 -2.404 1.00 86.75 90 ARG A N 1
ATOM 724 C CA . ARG A 1 90 ? 4.383 -13.863 -1.576 1.00 86.75 90 ARG A CA 1
ATOM 725 C C . ARG A 1 90 ? 5.213 -13.479 -0.363 1.00 86.75 90 ARG A C 1
ATOM 727 O O . ARG A 1 90 ? 4.914 -13.918 0.747 1.00 86.75 90 ARG A O 1
ATOM 734 N N . ARG A 1 91 ? 6.239 -12.645 -0.563 1.00 87.56 91 ARG A N 1
ATOM 735 C CA . ARG A 1 91 ? 7.063 -12.118 0.524 1.00 87.56 91 ARG A CA 1
ATOM 736 C C . ARG A 1 91 ? 6.746 -10.643 0.717 1.00 87.56 91 ARG A C 1
ATOM 738 O O . ARG A 1 91 ? 7.278 -9.768 0.037 1.00 87.56 91 ARG A O 1
ATOM 745 N N . ARG A 1 92 ? 5.887 -10.365 1.692 1.00 88.75 92 ARG A N 1
ATOM 746 C CA . ARG A 1 92 ? 5.436 -9.011 2.027 1.00 88.75 92 ARG A CA 1
ATOM 747 C C . ARG A 1 92 ? 5.953 -8.545 3.379 1.00 88.75 92 ARG A C 1
ATOM 749 O O . ARG A 1 92 ? 6.139 -9.344 4.293 1.00 88.75 92 ARG A O 1
ATOM 756 N N . ALA A 1 93 ? 6.177 -7.244 3.494 1.00 86.94 93 ALA A N 1
ATOM 757 C CA . ALA A 1 93 ? 6.398 -6.573 4.762 1.00 86.94 93 ALA A CA 1
ATOM 758 C C . ALA A 1 93 ? 5.094 -5.899 5.195 1.00 86.94 93 ALA A C 1
ATOM 760 O O . ALA A 1 93 ? 4.434 -5.240 4.390 1.00 86.94 93 ALA A O 1
ATOM 761 N N . LEU A 1 94 ? 4.719 -6.068 6.462 1.00 85.44 94 LEU A N 1
ATOM 762 C CA . LEU A 1 94 ? 3.649 -5.279 7.058 1.00 85.44 94 LEU A CA 1
ATOM 763 C C . LEU A 1 94 ? 4.195 -3.882 7.357 1.00 85.44 94 LEU A C 1
ATOM 765 O O . LEU A 1 94 ? 5.133 -3.734 8.137 1.00 85.44 94 LEU A O 1
ATOM 769 N N . VAL A 1 95 ? 3.629 -2.871 6.705 1.00 82.25 95 VAL A N 1
ATOM 770 C CA . VAL A 1 95 ? 4.044 -1.469 6.858 1.00 82.25 95 VAL A CA 1
ATOM 771 C C . VAL A 1 95 ? 3.213 -0.800 7.945 1.00 82.25 95 VAL A C 1
ATOM 773 O O . VAL A 1 95 ? 3.736 -0.048 8.765 1.00 82.25 95 VAL A O 1
ATOM 776 N N . VAL A 1 96 ? 1.908 -1.080 7.944 1.00 79.19 96 VAL A N 1
ATOM 777 C CA . VAL A 1 96 ? 0.916 -0.532 8.872 1.00 79.19 96 VAL A CA 1
ATOM 778 C C . VAL A 1 96 ? -0.087 -1.645 9.155 1.00 79.19 96 VAL A C 1
ATOM 780 O O . VAL A 1 96 ? -0.698 -2.174 8.232 1.00 79.19 96 VAL A O 1
ATOM 783 N N . GLY A 1 97 ? -0.220 -2.034 10.416 1.00 75.12 97 GLY A N 1
ATOM 784 C CA . GLY A 1 97 ? -1.100 -3.110 10.864 1.00 75.12 97 GLY A CA 1
ATOM 785 C C . GLY A 1 97 ? -0.561 -3.754 12.125 1.00 75.12 97 GLY A C 1
ATOM 786 O O . GLY A 1 97 ? 0.594 -3.536 12.498 1.00 75.12 97 GLY A O 1
ATOM 787 N N . MET A 1 98 ? -1.391 -4.573 12.757 1.00 71.62 98 MET A N 1
ATOM 788 C CA . MET A 1 98 ? -0.896 -5.554 13.715 1.00 71.62 98 MET A CA 1
ATOM 789 C C . MET A 1 98 ? -0.431 -6.791 12.937 1.00 71.62 98 MET A C 1
ATOM 791 O O . MET A 1 98 ? -1.108 -7.173 11.976 1.00 71.62 98 MET A O 1
ATOM 795 N N . PRO A 1 99 ? 0.725 -7.384 13.284 1.00 65.44 99 PRO A N 1
ATOM 796 C CA . PRO A 1 99 ? 1.084 -8.690 12.752 1.00 65.44 99 PRO A CA 1
ATOM 797 C C . PRO A 1 99 ? -0.004 -9.698 13.134 1.00 65.44 99 PRO A C 1
ATOM 799 O O . PRO A 1 99 ? -0.554 -9.616 14.235 1.00 65.44 99 PRO A O 1
ATOM 802 N N . ASP A 1 100 ? -0.329 -10.584 12.193 1.00 61.09 100 ASP A N 1
ATOM 803 C CA . ASP A 1 100 ? -1.213 -11.727 12.442 1.00 61.09 100 ASP A CA 1
ATOM 804 C C . ASP A 1 100 ? -0.535 -12.747 13.374 1.00 61.09 100 ASP A C 1
ATOM 806 O O . ASP A 1 100 ? 0.708 -12.907 13.271 1.00 61.09 100 ASP A O 1
#

Foldseek 3Di:
DKWFKFAAAPVRCVVPVVVVLVVLQVCCVVDQPWWKKWADPPCVVLCVVVCVVQVHNIMIITDPVSVVVCVVVVNDTDGRDMDDPVPDHPHIDTSHHDDD

Mean predicted aligned error: 5.06 Å

Solvent-accessible surface area (backbone atoms only — not comparable to full-atom values): 5691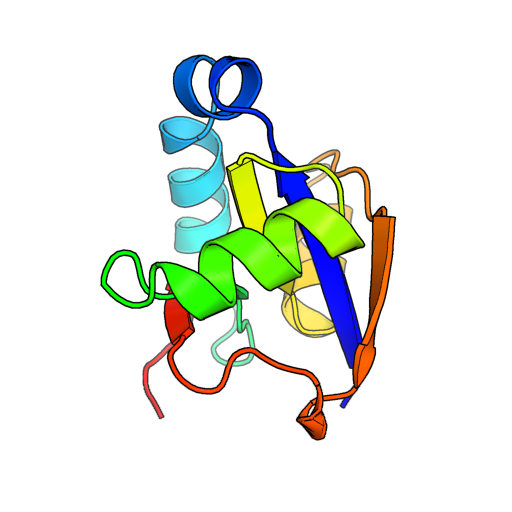 Å² total; per-residue (Å²): 104,61,27,41,28,35,54,32,42,66,68,56,43,76,73,41,43,74,59,53,51,51,57,54,50,59,51,44,81,80,39,78,77,29,38,28,34,28,60,27,91,85,39,62,69,60,45,48,52,49,23,75,73,63,75,16,78,45,50,37,36,22,28,65,60,36,48,53,52,32,56,77,69,68,52,89,71,71,69,79,46,77,42,50,60,90,71,52,63,91,58,57,36,82,76,33,58,70,86,132

Secondary structure (DSSP, 8-state):
-EEEEEEE-HHHHHHHHHHHHHHHHHHTTT-TT--EEEE-TT-HHHHHHHHHHH--SEEEEEEHHHHHHHHHTT----EEEEEEGGGS-SSEEEEES---

Nearest PDB structures (foldseek):
  7r5j-assembly1_H0  TM=3.549E-01  e=5.674E+00  Homo sapiens
  4g6v-assembly1_B  TM=3.513E-01  e=8.831E+00  Burkholderia pseudomallei 1026a
  8fr8-assembly1_R  TM=2.753E-01  e=9.407E+00  Mycolicibacterium smegmatis MC2 155
  4tjw-assembly4_D  TM=3.170E-01  e=9.407E+00  Homo sapiens

Sequence (100 aa):
MPYHVVSFTMAQVRQGALGFQRQLSAALRESSQLKVYSVSPFDLDERRRIKDRFGGDVVYFFNDAARDICKLRGIELEYVAEILDNELPRRRALVVGMPD

Radius of gyration: 12.63 Å; Cα contacts (8 Å, |Δi|>4): 164; chains: 1; bounding box: 26×28×31 Å

pLDDT: mean 84.32, std 9.06, range [61.09, 95.94]